Protein AF-A0A0F9IXW8-F1 (afdb_monomer_lite)

pLDDT: mean 75.86, std 16.29, range [41.66, 95.38]

Sequence (74 aa):
MPKRRKPKKKGIEPNPQKYTWKTCFSLPTFEEANQKRNSLKSEGKLIKVSRRKKGFLVRIGTPIRETSPKNKAL

Foldseek 3Di:
DDDDDDPDPPPPDPPPQDWDFDDKDFDQEPVVLVVVVVVCVVVVWDWDWDADPRHIMIITTDGPPPPPVPPDDD

Secondary structure (DSSP, 8-state):
----PPPP----------EEEEEEEEESSHHHHHHHHHHHHTTT-EEEEEEETTEEEEEEEEE-----TT----

Radius of gyration: 19.59 Å; chains: 1; bounding box: 33×65×41 Å

Structure (mmCIF, N/CA/C/O backbone):
data_AF-A0A0F9IXW8-F1
#
_entry.id   AF-A0A0F9IXW8-F1
#
loop_
_atom_site.group_PDB
_atom_site.id
_atom_site.type_symbol
_atom_site.label_atom_id
_atom_site.label_alt_id
_atom_site.label_comp_id
_atom_site.label_asym_id
_atom_site.label_entity_id
_atom_site.label_seq_id
_atom_site.pdbx_PDB_ins_code
_atom_site.Cartn_x
_atom_site.Cartn_y
_atom_site.Cartn_z
_atom_site.occupancy
_atom_site.B_iso_or_equiv
_atom_site.auth_seq_id
_atom_site.auth_comp_id
_atom_site.auth_asym_id
_atom_site.auth_atom_id
_atom_site.pdbx_PDB_model_num
ATOM 1 N N . MET A 1 1 ? -15.685 -45.621 22.648 1.00 63.78 1 MET A N 1
ATOM 2 C CA . MET A 1 1 ? -16.307 -44.325 23.020 1.00 63.78 1 MET A CA 1
ATOM 3 C C . MET A 1 1 ? -15.373 -43.176 22.633 1.00 63.78 1 MET A C 1
ATOM 5 O O . MET A 1 1 ? -14.240 -43.184 23.107 1.00 63.78 1 MET A O 1
ATOM 9 N N . PRO A 1 2 ? -15.765 -42.222 21.764 1.00 58.00 2 PRO A N 1
ATOM 10 C CA . PRO A 1 2 ? -14.898 -41.095 21.417 1.00 58.00 2 PRO A CA 1
ATOM 11 C C . PRO A 1 2 ? -14.719 -40.164 22.627 1.00 58.00 2 PRO A C 1
ATOM 13 O O . PRO A 1 2 ? -15.686 -39.638 23.178 1.00 58.00 2 PRO A O 1
ATOM 16 N N . LYS A 1 3 ? -13.466 -39.971 23.060 1.00 69.19 3 LYS A N 1
ATOM 17 C CA . LYS A 1 3 ? -13.111 -39.055 24.153 1.00 69.19 3 LYS A CA 1
ATOM 18 C C . LYS A 1 3 ? -13.474 -37.617 23.756 1.00 69.19 3 LYS A C 1
ATOM 20 O O . LYS A 1 3 ? -12.942 -37.074 22.789 1.00 69.19 3 LYS A O 1
ATOM 25 N N . ARG A 1 4 ? -14.372 -36.996 24.525 1.00 72.69 4 ARG A N 1
ATOM 26 C CA . ARG A 1 4 ? -14.794 -35.591 24.393 1.00 72.69 4 ARG A CA 1
ATOM 27 C C . ARG A 1 4 ? -13.563 -34.674 24.489 1.00 72.69 4 ARG A C 1
ATOM 29 O O . ARG A 1 4 ? -12.910 -34.622 25.531 1.00 72.69 4 ARG A O 1
ATOM 36 N N . ARG A 1 5 ? -13.228 -33.942 23.420 1.00 76.25 5 ARG A N 1
ATOM 37 C CA . ARG A 1 5 ? -12.202 -32.886 23.478 1.00 76.25 5 ARG A CA 1
ATOM 38 C C . ARG A 1 5 ? -12.750 -31.700 24.278 1.00 76.25 5 ARG A C 1
ATOM 40 O O . ARG A 1 5 ? -13.868 -31.256 24.030 1.00 76.25 5 ARG A O 1
ATOM 47 N N . LYS A 1 6 ? -11.966 -31.201 25.242 1.00 71.38 6 LYS A N 1
ATOM 48 C CA . LYS A 1 6 ? -12.291 -29.996 26.022 1.00 71.38 6 LYS A CA 1
ATOM 49 C C . LYS A 1 6 ? -12.509 -28.813 25.058 1.00 71.38 6 LYS A C 1
ATOM 51 O O . LYS A 1 6 ? -11.712 -28.666 24.127 1.00 71.38 6 LYS A O 1
ATOM 56 N N . PRO A 1 7 ? -13.538 -27.970 25.260 1.00 70.56 7 PRO A N 1
ATOM 57 C CA . PRO A 1 7 ? -13.688 -26.748 24.484 1.00 70.56 7 PRO A CA 1
ATOM 58 C C . PRO A 1 7 ? -12.423 -25.903 24.651 1.00 70.56 7 PRO A C 1
ATOM 60 O O . PRO A 1 7 ? -12.063 -25.531 25.769 1.00 70.56 7 PRO A O 1
ATOM 63 N N . LYS A 1 8 ? -11.722 -25.616 23.549 1.00 65.12 8 LYS A N 1
ATOM 64 C CA . LYS A 1 8 ? -10.687 -24.582 23.559 1.00 65.12 8 LYS A CA 1
ATOM 65 C C . LYS A 1 8 ? -11.401 -23.270 23.864 1.00 65.12 8 LYS A C 1
ATOM 67 O O . LYS A 1 8 ? -12.302 -22.884 23.122 1.00 65.12 8 LYS A O 1
ATOM 72 N N . LYS A 1 9 ? -11.022 -22.626 24.970 1.00 60.62 9 LYS A N 1
ATOM 73 C CA . LYS A 1 9 ? -11.372 -21.238 25.29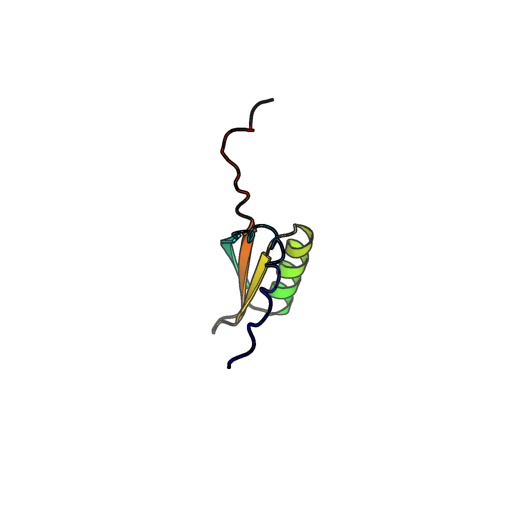1 1.00 60.62 9 LYS A CA 1
ATOM 74 C C . LYS A 1 9 ? -11.191 -20.438 23.996 1.00 60.62 9 LYS A C 1
ATOM 76 O O . LYS A 1 9 ? -10.068 -20.355 23.499 1.00 60.62 9 LYS A O 1
ATOM 81 N N . LYS A 1 10 ? -12.275 -19.924 23.403 1.00 58.03 10 LYS A N 1
ATOM 82 C CA . LYS A 1 10 ? -12.145 -18.874 22.394 1.00 58.03 10 LYS A CA 1
ATOM 83 C C . LYS A 1 10 ? -11.515 -17.719 23.159 1.00 58.03 10 LYS A C 1
ATOM 85 O O . LYS A 1 10 ? -12.155 -17.170 24.054 1.00 58.03 10 LYS A O 1
ATOM 90 N N . GLY A 1 11 ? -10.227 -17.465 22.925 1.00 57.69 11 GLY A N 1
ATOM 91 C CA . GLY A 1 11 ? -9.620 -16.225 23.383 1.00 57.69 11 GLY A CA 1
ATOM 92 C C . GLY A 1 11 ? -10.530 -15.102 22.911 1.00 57.69 11 GLY A C 1
ATOM 93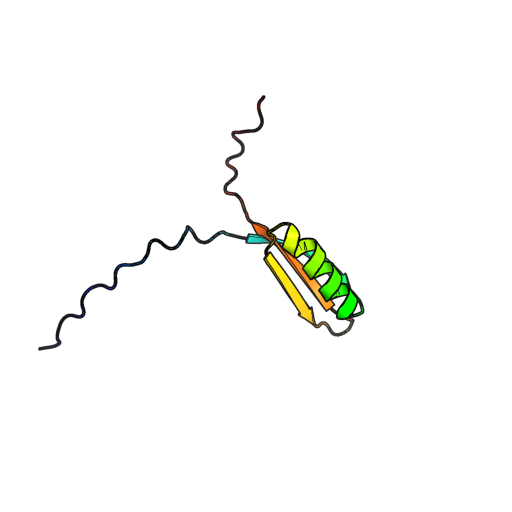 O O . GLY A 1 11 ? -11.084 -15.193 21.815 1.00 57.69 11 GLY A O 1
ATOM 94 N N . ILE A 1 12 ? -10.767 -14.116 23.766 1.00 52.38 12 ILE A N 1
ATOM 95 C CA . ILE A 1 12 ? -11.407 -12.875 23.354 1.00 52.38 12 ILE A CA 1
ATOM 96 C C . ILE A 1 12 ? -10.467 -12.306 22.292 1.00 52.38 12 ILE A C 1
ATOM 98 O O . ILE A 1 12 ? -9.454 -11.695 22.623 1.00 52.38 12 ILE A O 1
ATOM 102 N N . GLU A 1 13 ? -10.717 -12.627 21.022 1.00 52.41 13 GLU A N 1
ATOM 103 C CA . GLU A 1 13 ? -10.059 -11.929 19.937 1.00 52.41 13 GLU A CA 1
ATOM 104 C C . GLU A 1 13 ? -10.474 -10.470 20.112 1.00 52.41 13 GLU A C 1
ATOM 106 O O . GLU A 1 13 ? -11.675 -10.202 20.252 1.00 52.41 13 GLU A O 1
ATOM 111 N N . PRO A 1 14 ? -9.519 -9.526 20.184 1.00 54.28 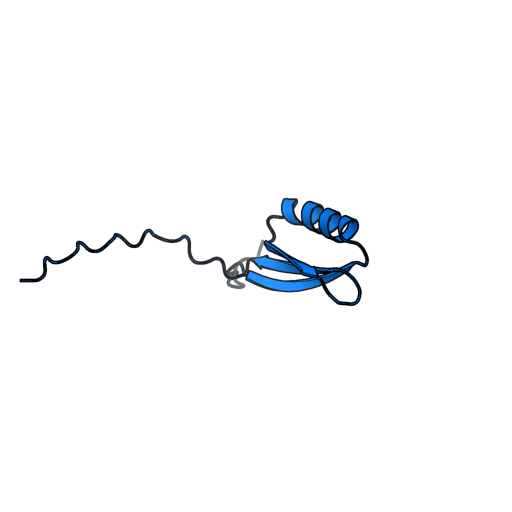14 PRO A N 1
ATOM 112 C CA . PRO A 1 14 ? -9.873 -8.122 20.123 1.00 54.28 14 PRO A CA 1
ATOM 113 C C . PRO A 1 14 ? -10.728 -7.967 18.867 1.00 54.28 14 PRO A C 1
ATOM 115 O O . PRO A 1 14 ? -10.283 -8.350 17.787 1.00 54.28 14 PRO A O 1
ATOM 118 N N . ASN A 1 15 ? -11.981 -7.533 19.061 1.00 54.53 15 ASN A N 1
ATOM 119 C CA . ASN A 1 15 ? -13.021 -7.362 18.044 1.00 54.53 15 ASN A CA 1
ATOM 120 C C . ASN A 1 15 ? -12.374 -7.094 16.675 1.00 54.53 15 ASN A C 1
ATOM 122 O O . ASN A 1 15 ? -11.626 -6.112 16.605 1.00 54.53 15 ASN A O 1
ATOM 126 N N . PRO A 1 16 ? -12.542 -7.956 15.646 1.00 59.03 16 PRO A N 1
ATOM 127 C CA . PRO A 1 16 ? -11.736 -7.879 14.435 1.00 59.03 16 PRO A CA 1
ATOM 128 C C . PRO A 1 16 ? -11.850 -6.468 13.880 1.00 59.03 16 PRO A C 1
ATOM 130 O O . PRO A 1 16 ? -12.913 -6.086 13.389 1.00 59.03 16 PRO A O 1
ATOM 133 N N . GLN A 1 17 ? -10.782 -5.673 14.029 1.00 67.69 17 GLN A N 1
ATOM 134 C CA . GLN A 1 17 ? -10.765 -4.287 13.587 1.00 67.69 17 GLN A CA 1
ATOM 135 C C . GLN A 1 17 ? -11.096 -4.318 12.102 1.00 67.69 17 GLN A C 1
ATOM 137 O O . GLN A 1 17 ? -10.315 -4.793 11.277 1.00 67.69 17 GLN A O 1
ATOM 142 N N . LYS A 1 18 ? -12.313 -3.895 11.761 1.00 71.88 18 LYS A N 1
ATOM 143 C CA . LYS A 1 18 ? -12.751 -3.854 10.374 1.00 71.88 18 LYS A CA 1
ATOM 144 C C . LYS A 1 18 ? -11.996 -2.695 9.742 1.00 71.88 18 LYS A C 1
ATOM 146 O O . LYS A 1 18 ? -12.037 -1.582 10.249 1.00 71.88 18 LYS A O 1
ATOM 151 N N . TYR A 1 19 ? -11.278 -2.942 8.656 1.00 77.56 19 TYR A N 1
ATOM 152 C CA . TYR A 1 19 ? -10.579 -1.899 7.906 1.00 77.56 19 TYR A CA 1
ATOM 153 C C . TYR A 1 19 ? -11.346 -1.608 6.621 1.00 77.56 19 TYR A C 1
ATOM 155 O O . TYR A 1 19 ? -11.709 -2.530 5.890 1.00 77.56 19 TYR A O 1
ATOM 163 N N . THR A 1 20 ? -11.554 -0.330 6.302 1.00 80.69 20 THR A N 1
ATOM 164 C CA . THR A 1 20 ? -11.998 0.069 4.960 1.00 80.69 20 THR A CA 1
ATOM 165 C C . THR A 1 20 ? -10.793 0.446 4.126 1.00 80.69 20 THR A C 1
ATOM 167 O O . THR A 1 20 ? -10.055 1.367 4.475 1.00 80.69 20 THR A O 1
ATOM 170 N N . TRP A 1 21 ? -10.632 -0.220 2.987 1.00 84.00 21 TRP A N 1
ATOM 171 C CA . TRP A 1 21 ? -9.628 0.118 1.985 1.00 84.00 21 TRP A CA 1
ATOM 172 C C . TRP A 1 21 ? -10.155 1.242 1.097 1.00 84.00 21 TRP A C 1
ATOM 174 O O . TRP A 1 21 ? -10.937 0.976 0.187 1.00 84.00 21 TRP A O 1
ATOM 184 N N . LYS A 1 22 ? -9.759 2.488 1.368 1.00 79.25 22 LYS A N 1
ATOM 185 C CA . LYS A 1 22 ? -10.269 3.658 0.627 1.00 79.25 22 LYS A CA 1
ATOM 186 C C . LYS A 1 22 ? -9.200 4.320 -0.230 1.00 79.25 22 LYS A C 1
ATOM 188 O O . LYS A 1 22 ? -9.426 4.566 -1.407 1.00 79.25 22 LYS A O 1
ATOM 193 N N . THR A 1 23 ? -8.024 4.572 0.334 1.00 78.00 23 THR A N 1
ATOM 194 C CA . THR A 1 23 ? -6.979 5.323 -0.369 1.00 78.00 23 THR A CA 1
ATOM 195 C C . THR A 1 23 ? -6.039 4.383 -1.111 1.00 78.00 23 THR A C 1
ATOM 197 O O . THR A 1 23 ? -5.609 3.359 -0.569 1.00 78.00 23 THR A O 1
ATOM 200 N N . CYS A 1 24 ? -5.716 4.736 -2.354 1.00 87.69 24 CYS A N 1
ATOM 201 C CA . CYS A 1 24 ? -4.867 3.940 -3.220 1.00 87.69 24 CYS A CA 1
ATOM 202 C C . CYS A 1 24 ? -3.847 4.821 -3.951 1.00 87.69 24 CYS A C 1
ATOM 204 O O . CYS A 1 24 ? -4.231 5.825 -4.540 1.00 87.69 24 CYS A O 1
ATOM 206 N N . PHE A 1 25 ? -2.571 4.438 -3.932 1.00 89.31 25 PHE A N 1
ATOM 207 C CA . PHE A 1 25 ? -1.491 5.122 -4.645 1.00 89.31 25 PHE A CA 1
ATOM 208 C C . PHE A 1 25 ? -0.882 4.185 -5.681 1.00 89.31 25 PHE A C 1
ATOM 210 O O . PHE A 1 25 ? -0.515 3.058 -5.345 1.00 89.31 25 PHE A O 1
ATOM 217 N N . SER A 1 26 ? -0.774 4.651 -6.923 1.00 92.25 26 SER A N 1
ATOM 218 C CA . SER A 1 26 ? -0.035 3.953 -7.977 1.00 92.25 26 SER A CA 1
ATOM 219 C C . SER A 1 26 ? 1.347 4.574 -8.075 1.00 92.25 26 SER A C 1
ATOM 221 O O . SER A 1 26 ? 1.455 5.768 -8.332 1.00 92.25 26 SER A O 1
ATOM 223 N N . LEU A 1 27 ? 2.379 3.775 -7.837 1.00 93.88 27 LEU A N 1
ATOM 224 C CA . LEU A 1 27 ? 3.769 4.207 -7.837 1.00 93.88 27 LEU A CA 1
ATOM 225 C C . LEU A 1 27 ? 4.548 3.365 -8.854 1.00 93.88 27 LEU A C 1
ATOM 227 O O . LEU A 1 27 ? 4.343 2.149 -8.916 1.00 93.88 27 LEU A O 1
ATOM 231 N N . PRO A 1 28 ? 5.397 3.976 -9.690 1.00 92.31 28 PRO A N 1
ATOM 232 C CA . PRO A 1 28 ? 6.123 3.275 -10.744 1.00 92.31 28 PRO A CA 1
ATOM 233 C C . PRO A 1 28 ? 7.146 2.283 -10.178 1.00 92.31 28 PRO A C 1
ATOM 235 O O . PRO A 1 28 ? 7.299 1.186 -10.721 1.00 92.31 28 PRO A O 1
ATOM 238 N N . THR A 1 29 ? 7.797 2.631 -9.065 1.00 94.06 29 THR A N 1
ATOM 239 C CA . THR A 1 29 ? 8.883 1.848 -8.468 1.00 94.06 29 THR A CA 1
ATOM 240 C C . THR A 1 29 ? 8.485 1.220 -7.132 1.00 94.06 29 THR A C 1
ATOM 242 O O . THR A 1 29 ? 7.584 1.676 -6.421 1.00 94.06 29 THR A O 1
ATOM 245 N N . PHE A 1 30 ? 9.163 0.125 -6.781 1.00 92.56 30 PHE A N 1
ATOM 246 C CA . PHE A 1 30 ? 8.975 -0.518 -5.481 1.00 92.56 30 PHE A CA 1
ATOM 247 C C . PHE A 1 30 ? 9.506 0.354 -4.340 1.00 92.56 30 PHE A C 1
ATOM 249 O O . PHE A 1 30 ? 8.917 0.367 -3.264 1.00 92.56 30 PHE A O 1
ATOM 256 N N . GLU A 1 31 ? 10.594 1.085 -4.578 1.00 94.31 31 GLU A N 1
ATOM 257 C CA . GLU A 1 31 ? 11.228 1.958 -3.592 1.00 94.31 31 GLU A CA 1
ATOM 258 C C . GLU A 1 31 ? 10.282 3.073 -3.143 1.00 94.31 31 GLU A C 1
ATOM 260 O O . GLU A 1 31 ? 10.021 3.198 -1.947 1.00 94.31 31 GLU A O 1
ATOM 265 N N . GLU A 1 32 ? 9.646 3.774 -4.086 1.00 93.62 32 GLU A N 1
ATOM 266 C CA . GLU A 1 32 ? 8.610 4.767 -3.781 1.00 93.62 32 GLU A CA 1
ATOM 267 C C . GLU A 1 32 ? 7.426 4.139 -3.036 1.00 93.62 32 GLU A C 1
ATOM 269 O O . GLU A 1 32 ? 6.929 4.691 -2.050 1.00 93.62 32 GLU A O 1
ATOM 274 N N . ALA A 1 33 ? 6.974 2.952 -3.465 1.00 92.75 33 ALA A N 1
ATOM 275 C CA . ALA A 1 33 ? 5.895 2.231 -2.789 1.00 92.75 33 ALA A CA 1
ATOM 276 C C . 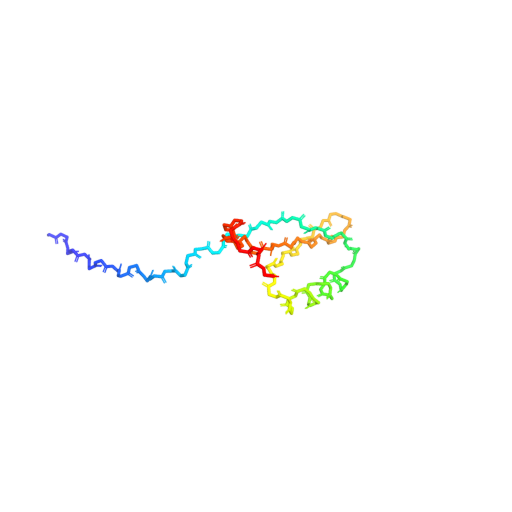ALA A 1 33 ? 6.256 1.856 -1.350 1.00 92.75 33 ALA A C 1
ATOM 278 O O . ALA A 1 33 ? 5.407 1.927 -0.452 1.00 92.75 33 ALA A O 1
ATOM 279 N N . ASN A 1 34 ? 7.513 1.497 -1.116 1.00 91.81 34 ASN A N 1
ATOM 280 C CA . ASN A 1 34 ? 8.032 1.147 0.193 1.00 91.81 34 ASN A CA 1
ATOM 281 C C . ASN A 1 34 ? 8.222 2.389 1.076 1.00 91.81 34 ASN A C 1
ATOM 283 O O . ASN A 1 34 ? 7.830 2.367 2.244 1.00 91.81 34 ASN A O 1
ATOM 287 N N . GLN A 1 35 ? 8.720 3.495 0.520 1.00 92.06 35 GLN A N 1
ATOM 288 C CA . GLN A 1 35 ? 8.822 4.782 1.210 1.00 92.06 35 GLN A CA 1
ATOM 289 C C . GLN A 1 35 ? 7.435 5.283 1.628 1.00 92.06 35 GLN A C 1
ATOM 291 O O . GLN A 1 35 ? 7.222 5.623 2.795 1.00 92.06 35 GLN A O 1
ATOM 296 N N . LYS A 1 36 ? 6.450 5.225 0.719 1.00 90.38 36 LYS A N 1
ATOM 297 C CA . LYS A 1 36 ? 5.061 5.589 1.023 1.00 90.38 36 LYS A CA 1
ATOM 298 C C . LYS A 1 36 ? 4.467 4.678 2.096 1.00 90.38 36 LYS A C 1
ATOM 300 O O . LYS A 1 36 ? 3.841 5.172 3.030 1.00 90.38 36 LYS A O 1
ATOM 305 N N . ARG A 1 37 ? 4.698 3.360 2.021 1.00 89.25 37 ARG A N 1
ATOM 306 C CA . ARG A 1 37 ? 4.279 2.401 3.060 1.00 89.25 37 ARG A CA 1
ATOM 307 C C . ARG A 1 37 ? 4.883 2.749 4.423 1.00 89.25 37 ARG A C 1
ATOM 309 O O . ARG A 1 37 ? 4.163 2.739 5.413 1.00 89.25 37 ARG A O 1
ATOM 316 N N . ASN A 1 38 ? 6.176 3.050 4.486 1.00 89.31 38 ASN A N 1
ATOM 317 C CA . ASN A 1 38 ? 6.858 3.359 5.743 1.00 89.31 38 ASN A CA 1
ATOM 318 C C . ASN A 1 38 ? 6.347 4.675 6.352 1.00 89.31 38 ASN A C 1
ATOM 320 O O . ASN A 1 38 ? 6.051 4.706 7.543 1.00 89.31 38 ASN A O 1
ATOM 324 N N . SER A 1 39 ? 6.137 5.705 5.525 1.00 87.50 39 SER A N 1
ATOM 325 C CA . SER A 1 39 ? 5.524 6.975 5.939 1.00 87.50 39 SER A CA 1
ATOM 326 C C . SER A 1 39 ? 4.106 6.805 6.492 1.00 87.50 39 SER A C 1
ATOM 328 O O . SER A 1 39 ? 3.717 7.545 7.381 1.00 87.50 39 SER A O 1
ATOM 330 N N . LEU A 1 40 ? 3.336 5.840 5.989 1.00 82.25 40 LEU A N 1
ATOM 331 C CA . LEU A 1 40 ? 1.963 5.592 6.439 1.00 82.25 40 LEU A CA 1
ATOM 332 C C . LEU A 1 40 ? 1.886 4.602 7.612 1.00 82.25 40 LEU A C 1
ATOM 334 O O . LEU A 1 40 ? 0.875 4.549 8.313 1.00 82.25 40 LEU A O 1
ATOM 338 N N . LYS A 1 41 ? 2.92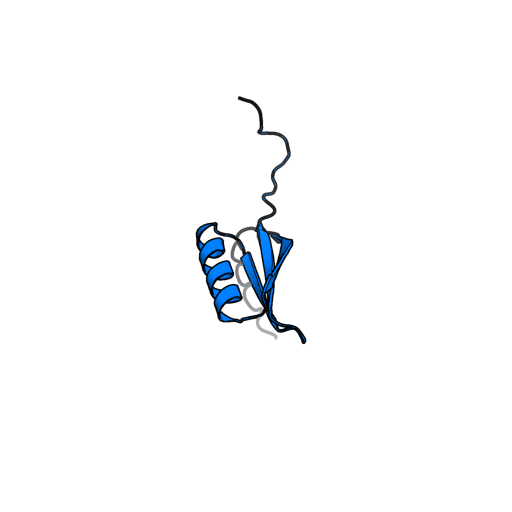8 3.787 7.819 1.00 78.62 41 LYS A N 1
ATOM 339 C CA . LYS A 1 41 ? 3.008 2.823 8.925 1.00 78.62 41 LYS A CA 1
ATOM 340 C C . LYS A 1 41 ? 3.116 3.541 10.271 1.00 78.62 41 LYS A C 1
ATOM 342 O O . LYS A 1 41 ? 2.544 3.057 11.245 1.00 78.62 41 LYS A O 1
ATOM 347 N N . SER A 1 42 ? 3.788 4.695 10.318 1.00 71.31 42 SER A N 1
ATOM 348 C CA . SER A 1 42 ? 3.842 5.548 11.516 1.00 71.31 42 SER A CA 1
ATOM 349 C C . SER A 1 42 ? 2.463 6.072 11.936 1.00 71.31 42 SER A C 1
ATOM 351 O O . SER A 1 42 ? 2.261 6.366 13.107 1.00 71.31 42 SER A O 1
ATOM 353 N N . GLU A 1 43 ? 1.486 6.111 11.024 1.00 70.25 43 GLU A N 1
ATOM 354 C CA . GLU A 1 43 ? 0.108 6.531 11.310 1.00 70.25 43 GLU A CA 1
ATOM 355 C C . GLU A 1 43 ? -0.801 5.388 11.813 1.00 70.25 43 GLU A C 1
ATOM 357 O O . GLU A 1 43 ? -2.004 5.585 11.989 1.00 70.25 43 GLU A O 1
ATOM 362 N N . GLY A 1 44 ? -0.276 4.169 12.004 1.00 71.06 44 GLY A N 1
ATOM 363 C CA . GLY A 1 44 ? -1.064 3.018 12.470 1.00 71.06 44 GLY A CA 1
ATOM 364 C C . GLY A 1 44 ? -2.088 2.492 11.451 1.00 71.06 44 GLY A C 1
ATOM 365 O O . GLY A 1 44 ? -3.030 1.784 11.812 1.00 71.06 44 GLY A O 1
ATOM 366 N N . LYS A 1 45 ? -1.933 2.838 10.167 1.00 80.88 45 LYS A N 1
ATOM 367 C CA . LYS A 1 45 ? -2.813 2.384 9.080 1.00 80.88 45 LYS A CA 1
ATOM 368 C C . LYS A 1 45 ? -2.395 0.999 8.583 1.00 80.88 45 LYS A C 1
ATOM 370 O O . LYS A 1 45 ? -1.208 0.684 8.494 1.00 80.88 45 LYS A O 1
ATOM 375 N N . LEU A 1 46 ? -3.370 0.183 8.185 1.00 83.00 46 LEU A N 1
ATOM 376 C CA . LEU A 1 46 ? -3.097 -1.092 7.524 1.00 83.00 46 LEU A CA 1
ATOM 377 C C . LEU A 1 46 ? -2.761 -0.817 6.056 1.00 83.00 46 LEU A C 1
ATOM 379 O O . LEU A 1 46 ? -3.534 -0.173 5.358 1.00 83.00 46 LEU A O 1
ATOM 383 N N . ILE A 1 47 ? -1.617 -1.279 5.557 1.00 89.12 47 ILE A N 1
ATOM 384 C CA . ILE A 1 47 ? -1.166 -0.955 4.195 1.00 89.12 47 ILE A CA 1
ATOM 385 C C . ILE A 1 47 ? -0.860 -2.243 3.442 1.00 89.12 47 ILE A C 1
ATOM 387 O O . ILE A 1 47 ? -0.125 -3.098 3.932 1.00 89.12 47 ILE A O 1
ATOM 391 N N . LYS A 1 48 ? -1.396 -2.371 2.228 1.00 90.75 48 LYS A N 1
ATOM 392 C CA . LYS A 1 48 ? -1.168 -3.511 1.336 1.00 90.75 48 LYS A CA 1
ATOM 393 C C . LYS A 1 48 ? -0.573 -3.019 0.027 1.00 90.75 48 LYS A C 1
ATOM 395 O O . LYS A 1 48 ? -1.222 -2.277 -0.701 1.00 90.75 48 LYS A O 1
ATOM 400 N N . VAL A 1 49 ? 0.637 -3.461 -0.294 1.00 91.44 49 VAL A N 1
ATOM 401 C CA . VAL A 1 49 ? 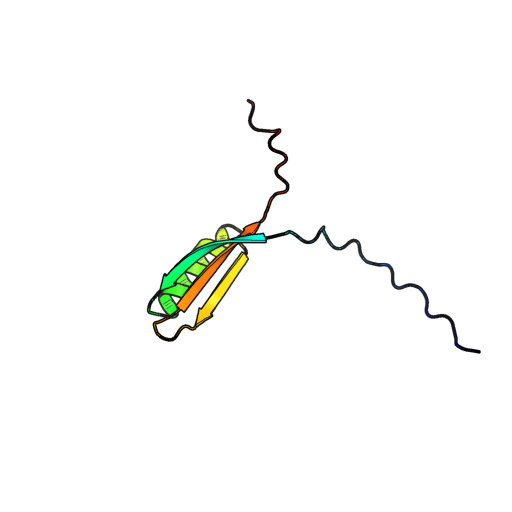1.293 -3.174 -1.577 1.00 91.44 49 VAL A CA 1
ATOM 402 C C . VAL A 1 49 ? 1.070 -4.355 -2.520 1.00 91.44 49 VAL A C 1
ATOM 404 O O . VAL A 1 49 ? 1.162 -5.507 -2.103 1.00 91.44 49 VAL A O 1
ATOM 407 N N . SER A 1 50 ? 0.749 -4.090 -3.782 1.00 92.56 50 SER A N 1
ATOM 408 C CA . SER A 1 50 ? 0.522 -5.116 -4.807 1.00 92.56 50 SER A CA 1
ATOM 409 C C . SER A 1 50 ? 1.203 -4.733 -6.116 1.00 92.56 50 SER A C 1
ATOM 411 O O . SER A 1 50 ? 1.164 -3.572 -6.510 1.00 92.56 50 SER A O 1
ATOM 413 N N . ARG A 1 51 ? 1.829 -5.693 -6.801 1.00 93.94 51 ARG A N 1
ATOM 414 C CA . ARG A 1 51 ? 2.449 -5.456 -8.111 1.00 93.94 51 ARG A CA 1
ATOM 415 C C . ARG A 1 51 ? 1.379 -5.447 -9.205 1.00 93.94 51 ARG A C 1
ATOM 417 O O . ARG A 1 51 ? 0.449 -6.252 -9.190 1.00 93.94 51 ARG A O 1
ATOM 424 N N . ARG A 1 52 ? 1.506 -4.535 -10.160 1.00 91.50 52 ARG A N 1
ATOM 425 C CA . ARG A 1 52 ? 0.670 -4.404 -11.359 1.00 91.50 52 ARG A CA 1
ATOM 426 C C . ARG A 1 52 ? 1.575 -4.411 -12.593 1.00 91.50 52 ARG A C 1
ATOM 428 O O . ARG A 1 52 ? 2.782 -4.217 -12.490 1.00 91.50 52 ARG A O 1
ATOM 435 N N . LYS A 1 53 ? 0.988 -4.594 -13.781 1.00 92.62 53 LYS A N 1
ATOM 436 C CA . LYS A 1 53 ? 1.727 -4.552 -15.058 1.00 92.62 53 LYS A CA 1
ATOM 437 C C . LYS A 1 53 ? 2.483 -3.225 -15.265 1.00 92.62 53 LYS A C 1
ATOM 439 O O . LYS A 1 53 ? 3.520 -3.223 -15.906 1.00 92.62 53 LYS A O 1
ATOM 444 N N . LYS A 1 54 ? 1.975 -2.118 -14.704 1.00 89.94 54 LYS A N 1
ATOM 445 C CA . LYS A 1 54 ? 2.523 -0.754 -14.826 1.00 89.94 54 LYS A CA 1
ATOM 446 C C . LYS A 1 54 ? 2.997 -0.175 -13.477 1.00 89.94 54 LYS A C 1
ATOM 448 O O . LYS A 1 54 ? 2.711 0.977 -13.181 1.00 89.94 54 LYS A O 1
ATOM 453 N N . GLY A 1 55 ? 3.633 -0.988 -12.628 1.00 95.38 55 GLY A N 1
ATOM 454 C CA . GLY A 1 55 ? 4.204 -0.536 -11.348 1.00 95.38 55 GLY A CA 1
ATOM 455 C C . GLY A 1 55 ? 3.583 -1.202 -10.117 1.00 95.38 55 GLY A C 1
ATOM 456 O O . GLY A 1 55 ? 3.226 -2.381 -10.144 1.00 95.38 55 GLY A O 1
ATOM 457 N N . PHE A 1 56 ? 3.457 -0.458 -9.023 1.00 94.50 56 PHE A N 1
ATOM 458 C CA . PHE A 1 56 ? 3.016 -0.934 -7.713 1.00 94.50 56 PHE A CA 1
ATOM 459 C C . PHE A 1 56 ? 1.823 -0.130 -7.206 1.00 94.50 56 PHE A C 1
ATOM 461 O O . PHE A 1 56 ? 1.782 1.091 -7.276 1.00 94.50 56 PHE A O 1
ATOM 468 N N . LEU A 1 57 ? 0.836 -0.833 -6.666 1.00 92.56 57 LEU A N 1
ATOM 469 C CA . LEU A 1 57 ? -0.373 -0.260 -6.107 1.00 92.56 57 LEU A CA 1
ATOM 470 C C . LEU A 1 57 ? -0.356 -0.428 -4.590 1.00 92.56 57 LEU A C 1
ATOM 472 O O . LEU A 1 57 ? -0.458 -1.550 -4.083 1.00 92.56 57 LEU A O 1
ATOM 476 N N . VAL A 1 58 ? -0.255 0.683 -3.873 1.00 92.06 58 VAL A N 1
ATOM 477 C CA . VAL A 1 58 ? -0.357 0.752 -2.415 1.00 92.06 58 VAL A CA 1
ATOM 478 C C . VAL A 1 58 ? -1.814 1.024 -2.052 1.00 92.06 58 VAL A C 1
ATOM 480 O O . VAL A 1 58 ? -2.356 2.066 -2.407 1.00 92.06 58 VAL A O 1
ATOM 483 N N . ARG A 1 59 ? -2.469 0.094 -1.357 1.00 90.44 59 ARG A N 1
ATOM 484 C CA . ARG A 1 59 ? -3.809 0.259 -0.775 1.00 90.44 59 ARG A CA 1
ATOM 485 C C . ARG A 1 59 ? -3.667 0.547 0.709 1.00 90.44 59 ARG A C 1
ATOM 487 O O . ARG A 1 59 ? -2.831 -0.064 1.372 1.00 90.44 59 ARG A O 1
ATOM 494 N N . ILE A 1 60 ? -4.505 1.430 1.231 1.00 89.44 60 ILE A N 1
ATOM 495 C CA . ILE A 1 60 ? -4.489 1.826 2.637 1.00 89.44 60 ILE A CA 1
ATOM 496 C C . ILE A 1 60 ? -5.856 1.537 3.238 1.00 89.44 60 ILE A C 1
ATOM 498 O O . ILE A 1 60 ? -6.882 2.067 2.803 1.00 89.44 60 ILE A O 1
ATOM 502 N N . GLY A 1 61 ? -5.842 0.654 4.223 1.00 84.94 61 GLY A N 1
ATOM 503 C CA . GLY A 1 61 ? -6.921 0.357 5.133 1.00 84.94 61 GLY A CA 1
ATOM 504 C C . GLY A 1 61 ? -6.846 1.323 6.301 1.00 84.94 61 GLY A C 1
ATOM 505 O O . GLY A 1 61 ? -5.955 1.228 7.146 1.00 84.94 61 GLY A O 1
ATOM 506 N N . THR A 1 62 ? -7.787 2.256 6.363 1.00 79.19 62 THR A N 1
ATOM 507 C CA . THR A 1 62 ? -8.036 2.982 7.607 1.00 79.19 62 THR A CA 1
ATOM 508 C C . THR A 1 62 ? -8.872 2.079 8.506 1.00 79.19 62 THR A C 1
ATOM 510 O O . THR A 1 62 ? -9.823 1.465 8.000 1.00 79.19 62 THR A O 1
ATOM 513 N N . PRO A 1 63 ? -8.553 1.962 9.806 1.00 72.44 63 PRO A N 1
ATOM 514 C CA . PRO A 1 63 ? -9.442 1.269 10.722 1.00 72.44 63 PRO A CA 1
ATOM 515 C C . PRO A 1 63 ? -10.804 1.955 10.632 1.00 72.44 63 PRO A C 1
ATOM 517 O O . PRO A 1 63 ? -10.901 3.180 10.754 1.00 72.44 63 PRO A O 1
ATOM 520 N N . ILE A 1 64 ? -11.852 1.177 10.374 1.00 69.00 64 ILE A N 1
ATOM 521 C CA . ILE A 1 64 ? -13.213 1.603 10.656 1.00 69.00 64 ILE A CA 1
ATOM 522 C C . ILE A 1 64 ? -13.235 1.630 12.172 1.00 69.00 64 ILE A C 1
ATOM 524 O O . ILE A 1 64 ? -13.524 0.631 12.827 1.00 69.00 64 ILE A O 1
ATOM 528 N N . ARG A 1 65 ? -12.844 2.769 12.753 1.00 59.44 65 ARG A N 1
ATOM 529 C CA . ARG A 1 65 ? -13.350 3.075 14.078 1.00 59.44 65 ARG A CA 1
ATOM 530 C C . ARG A 1 65 ? -14.853 2.867 13.941 1.00 59.44 65 ARG A C 1
ATOM 532 O O . ARG A 1 65 ? -15.461 3.438 13.036 1.00 59.44 65 ARG A O 1
ATOM 539 N N . GLU A 1 66 ? -15.444 2.043 14.791 1.00 47.94 66 GLU A N 1
ATOM 540 C CA . GLU A 1 66 ? -16.866 2.158 15.084 1.00 47.94 66 GLU A CA 1
ATOM 541 C C . GLU A 1 66 ? -17.065 3.533 15.740 1.00 47.94 66 GLU A C 1
ATOM 543 O O . GLU A 1 66 ? -17.303 3.668 16.932 1.00 47.94 66 GLU A O 1
ATOM 548 N N . THR A 1 67 ? -16.864 4.607 14.980 1.00 54.00 67 THR A N 1
ATOM 549 C CA . THR A 1 67 ? -17.279 5.938 15.360 1.00 54.00 67 THR A CA 1
ATOM 550 C C . THR A 1 67 ? -18.763 5.952 15.086 1.00 54.00 67 THR A C 1
ATOM 552 O O . THR A 1 67 ? -19.205 6.332 14.002 1.00 54.00 67 THR A O 1
ATOM 555 N N . SER A 1 68 ? -19.535 5.513 16.081 1.00 45.06 68 SER A N 1
ATOM 556 C CA . SER A 1 68 ? -20.850 6.102 16.289 1.00 45.06 68 SER A CA 1
ATOM 557 C C . SER A 1 68 ? -20.677 7.622 16.141 1.00 45.06 68 SER A C 1
ATOM 559 O O . SER A 1 68 ? -19.786 8.177 16.793 1.00 45.06 68 SER A O 1
ATOM 561 N N . PRO A 1 69 ? -21.432 8.314 15.273 1.00 48.50 69 PRO A N 1
ATOM 562 C CA . PRO A 1 69 ? -21.258 9.745 15.004 1.00 48.50 69 PRO A CA 1
ATOM 563 C C . PRO A 1 69 ? -21.587 10.660 16.206 1.00 48.50 69 PRO A C 1
ATOM 565 O O . PRO A 1 69 ? -21.839 11.844 16.025 1.00 48.50 69 PRO A O 1
ATOM 568 N N . LYS A 1 70 ? -21.585 10.152 17.446 1.00 47.16 70 LYS A N 1
ATOM 569 C CA . LYS A 1 70 ? -22.084 10.853 18.633 1.00 47.16 70 LYS A CA 1
ATOM 570 C C . LYS A 1 70 ? -21.068 11.684 19.424 1.00 47.16 70 LYS A C 1
ATOM 572 O O . LYS A 1 70 ? -21.490 12.321 20.374 1.00 47.16 70 LYS A O 1
ATOM 577 N N . ASN A 1 71 ? -19.782 11.730 19.065 1.00 45.69 71 ASN A N 1
ATOM 578 C CA . ASN A 1 71 ? -18.791 12.509 19.830 1.00 45.69 71 ASN A CA 1
ATOM 579 C C . ASN A 1 71 ? -17.953 13.446 18.950 1.00 45.69 71 ASN A C 1
ATOM 581 O O . ASN A 1 71 ? -16.750 13.269 18.765 1.00 45.69 71 ASN A O 1
ATOM 585 N N . LYS A 1 72 ? -18.620 14.466 18.405 1.00 46.69 72 LYS A N 1
ATOM 586 C CA . LYS A 1 72 ? -17.981 15.696 17.926 1.00 46.69 72 LYS A CA 1
ATOM 587 C C . LYS A 1 72 ? -18.773 16.894 18.462 1.00 46.69 72 LYS A C 1
ATOM 589 O O . LYS A 1 72 ? -19.459 17.570 17.707 1.00 46.69 72 LYS A O 1
ATOM 594 N N . ALA A 1 73 ? -18.739 17.084 19.777 1.00 50.47 73 ALA A N 1
ATOM 595 C CA . ALA A 1 73 ? -19.225 18.285 20.446 1.00 50.47 73 ALA A CA 1
ATOM 596 C C . ALA A 1 73 ? -18.350 18.543 21.679 1.00 50.47 73 ALA A C 1
ATOM 598 O O . ALA A 1 73 ? -18.451 17.816 22.665 1.00 50.47 73 ALA A O 1
ATOM 599 N N . LEU A 1 74 ? -17.455 19.519 21.553 1.00 41.66 74 LEU A N 1
ATOM 600 C CA . LEU A 1 74 ? -16.993 20.454 22.579 1.00 41.66 74 LEU A CA 1
ATOM 601 C C . LEU A 1 74 ? -16.354 21.625 21.830 1.00 41.66 74 LEU A C 1
ATOM 603 O O . LEU A 1 74 ? -15.525 21.345 20.931 1.00 41.66 74 LEU A O 1
#

Organism: NCBI:txid412755